Protein AF-A0A937VGM7-F1 (afdb_monomer_lite)

Foldseek 3Di:
DDDDPPCVVVPPPDCWDQDPVGIARPVVRGHDDDDD

Radius of gyration: 14.46 Å; chains: 1; bounding box: 44×13×31 Å

Sequence (36 aa):
SFMSLSFLALSVIPSLKLTDRGLVDVDKFQFVPLQE

Structure (mmCIF, N/CA/C/O backbone):
data_AF-A0A937VGM7-F1
#
_entry.id   AF-A0A937VGM7-F1
#
loop_
_atom_site.group_PDB
_atom_site.id
_atom_site.type_symbol
_atom_site.label_atom_id
_atom_site.label_alt_id
_atom_site.label_comp_id
_atom_site.label_asym_id
_atom_site.label_entity_id
_atom_site.label_seq_id
_atom_site.pdbx_PDB_ins_code
_atom_site.Cartn_x
_atom_site.Cartn_y
_atom_site.Cartn_z
_atom_site.occupancy
_atom_site.B_iso_or_equiv
_atom_site.auth_seq_id
_atom_site.auth_comp_id
_atom_site.auth_asym_id
_atom_site.auth_atom_id
_atom_site.pdbx_PDB_model_num
ATOM 1 N N . SER A 1 1 ? 27.873 -6.243 -20.579 1.00 54.00 1 SER A N 1
ATOM 2 C CA . SER A 1 1 ? 27.425 -6.750 -19.270 1.00 54.00 1 SER A CA 1
ATOM 3 C C . SER A 1 1 ? 26.363 -5.796 -18.757 1.00 54.00 1 SER A C 1
ATOM 5 O O . SER A 1 1 ? 26.685 -4.662 -18.429 1.00 54.00 1 SER A O 1
ATOM 7 N N . PHE A 1 2 ? 25.094 -6.178 -18.885 1.00 60.97 2 PHE A N 1
ATOM 8 C CA . PHE A 1 2 ? 23.933 -5.311 -18.694 1.00 60.97 2 PHE A CA 1
ATOM 9 C C . PHE A 1 2 ? 23.309 -5.604 -17.325 1.00 60.97 2 PHE A C 1
ATOM 11 O O . PHE A 1 2 ? 22.845 -6.712 -17.080 1.00 60.97 2 PHE A O 1
ATOM 18 N N . MET A 1 3 ? 23.308 -4.581 -16.467 1.00 65.38 3 MET A N 1
ATOM 19 C CA . MET A 1 3 ? 22.187 -4.266 -15.577 1.00 65.38 3 MET A CA 1
ATOM 20 C C . MET A 1 3 ? 21.819 -5.315 -14.511 1.00 65.38 3 MET A C 1
ATOM 22 O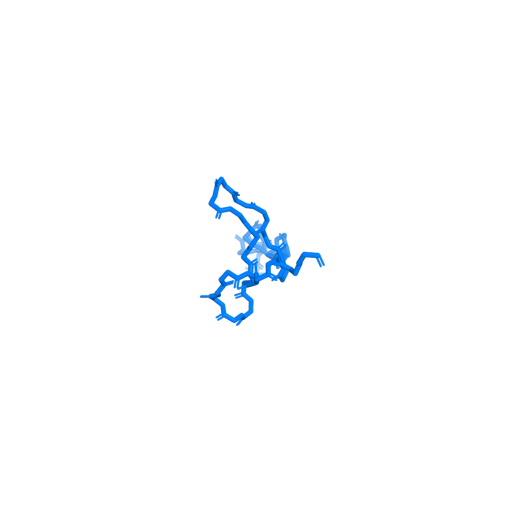 O . MET A 1 3 ? 20.704 -5.822 -14.479 1.00 65.38 3 MET A O 1
ATOM 26 N N . SER A 1 4 ? 22.726 -5.596 -13.573 1.00 63.78 4 SER A N 1
ATOM 27 C CA . SER A 1 4 ? 22.424 -6.500 -12.446 1.00 63.78 4 SER A CA 1
ATOM 28 C C . SER A 1 4 ? 21.955 -5.808 -11.158 1.00 63.78 4 SER A C 1
ATOM 30 O O . SER A 1 4 ? 21.666 -6.507 -10.196 1.00 63.78 4 SER A O 1
ATOM 32 N N . LEU A 1 5 ? 21.866 -4.471 -11.082 1.00 58.44 5 LEU A N 1
ATOM 33 C CA . LEU A 1 5 ? 21.748 -3.802 -9.772 1.00 58.44 5 LEU A CA 1
ATOM 34 C C . LEU A 1 5 ? 20.741 -2.642 -9.675 1.00 58.44 5 LEU A C 1
ATOM 36 O O . LEU A 1 5 ? 20.918 -1.741 -8.866 1.00 58.44 5 LEU A O 1
ATOM 40 N N . SER A 1 6 ? 19.654 -2.665 -10.448 1.00 57.22 6 SER A N 1
ATOM 41 C CA . SER A 1 6 ? 18.456 -1.846 -10.147 1.00 57.22 6 SER A CA 1
ATOM 42 C C . SER A 1 6 ? 17.353 -2.658 -9.449 1.00 57.22 6 SER A C 1
ATOM 44 O O . SER A 1 6 ? 16.351 -2.103 -9.013 1.00 57.22 6 SER A O 1
ATOM 46 N N . PHE A 1 7 ? 17.550 -3.972 -9.294 1.00 56.25 7 PHE A N 1
ATOM 47 C CA . PHE A 1 7 ? 16.547 -4.906 -8.772 1.00 56.25 7 PHE A CA 1
ATOM 48 C C . PHE A 1 7 ? 16.490 -5.026 -7.244 1.00 56.25 7 PHE A C 1
ATOM 50 O O . PHE A 1 7 ? 15.595 -5.682 -6.725 1.00 56.25 7 PHE A O 1
ATOM 57 N N . LEU A 1 8 ? 17.369 -4.359 -6.493 1.00 54.00 8 LEU A N 1
ATOM 58 C CA . LEU A 1 8 ? 17.287 -4.378 -5.024 1.00 54.00 8 LEU A CA 1
ATOM 59 C C . LEU A 1 8 ? 16.249 -3.389 -4.463 1.00 54.00 8 LEU A C 1
ATOM 61 O O . LEU A 1 8 ? 15.798 -3.562 -3.337 1.00 54.00 8 LEU A O 1
ATOM 65 N N . ALA A 1 9 ? 15.790 -2.421 -5.268 1.00 56.78 9 ALA A N 1
ATOM 66 C CA . ALA A 1 9 ? 14.552 -1.674 -5.005 1.00 56.78 9 ALA A CA 1
ATOM 67 C C . ALA A 1 9 ? 13.289 -2.459 -5.429 1.00 56.78 9 ALA A C 1
ATOM 69 O O . ALA A 1 9 ? 12.171 -2.040 -5.145 1.00 56.78 9 ALA A O 1
ATOM 70 N N . LEU A 1 10 ? 13.477 -3.602 -6.105 1.00 56.28 10 LEU A N 1
ATOM 71 C CA . LEU A 1 10 ? 12.439 -4.504 -6.610 1.00 56.28 10 LEU A CA 1
ATOM 72 C C . LEU A 1 10 ? 12.317 -5.779 -5.766 1.00 56.28 10 LEU A C 1
ATOM 74 O O . LEU A 1 10 ? 11.755 -6.764 -6.243 1.00 56.28 10 LEU A O 1
ATOM 78 N N . SER A 1 11 ? 12.781 -5.778 -4.509 1.00 56.91 11 SER A N 1
ATOM 79 C CA . SER A 1 11 ? 12.237 -6.708 -3.510 1.00 56.91 11 SER A CA 1
ATOM 80 C C . SER A 1 11 ? 10.776 -6.319 -3.278 1.00 56.91 11 SER A C 1
ATOM 82 O O . SER A 1 11 ? 10.473 -5.661 -2.292 1.00 56.91 11 SER A O 1
ATOM 84 N N . VAL A 1 12 ? 9.936 -6.626 -4.271 1.00 63.03 12 VAL A N 1
ATOM 85 C CA . VAL A 1 12 ? 8.482 -6.488 -4.355 1.00 63.03 12 VAL A CA 1
ATOM 86 C C . VAL A 1 12 ? 7.914 -5.486 -3.359 1.00 63.03 12 VAL A C 1
ATOM 88 O O . VAL A 1 12 ? 7.678 -5.814 -2.199 1.00 63.03 12 VAL A O 1
ATOM 91 N N . ILE A 1 13 ? 7.671 -4.253 -3.812 1.00 75.81 13 ILE A N 1
ATOM 92 C CA . ILE A 1 13 ? 6.870 -3.330 -3.009 1.00 75.81 13 ILE A CA 1
ATOM 93 C C . ILE A 1 13 ? 5.505 -4.009 -2.816 1.00 75.81 13 ILE A C 1
ATOM 95 O O . ILE A 1 13 ? 4.850 -4.316 -3.814 1.00 75.81 13 ILE A O 1
ATOM 99 N N . PRO A 1 14 ? 5.098 -4.320 -1.573 1.00 77.81 14 PRO A N 1
ATOM 100 C CA . PRO A 1 14 ? 3.854 -5.031 -1.342 1.00 77.81 14 PRO A CA 1
ATOM 101 C C . PRO A 1 14 ? 2.681 -4.119 -1.711 1.00 77.81 14 PRO A C 1
ATOM 103 O O . PRO A 1 14 ? 2.707 -2.927 -1.401 1.00 77.81 14 PRO A O 1
ATOM 106 N N . SER A 1 15 ? 1.647 -4.679 -2.342 1.00 88.88 15 SER A N 1
ATOM 107 C CA . SER A 1 15 ? 0.424 -3.941 -2.699 1.00 88.88 15 SER A CA 1
ATOM 108 C C . SER A 1 15 ? -0.282 -3.362 -1.469 1.00 88.88 15 SER A C 1
ATOM 110 O O . SER A 1 15 ? -0.900 -2.305 -1.547 1.00 88.88 15 SER A O 1
ATOM 112 N N . LE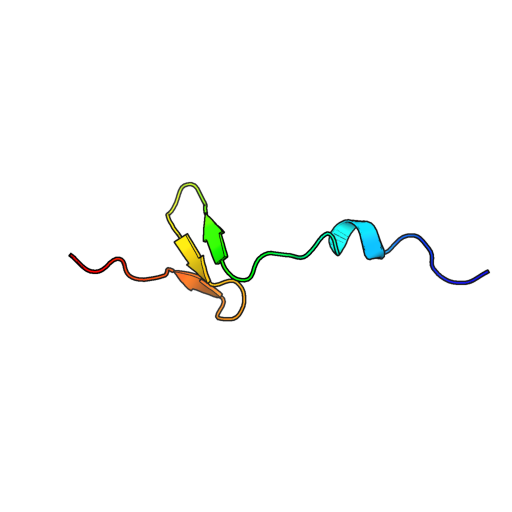U A 1 16 ? -0.123 -4.006 -0.308 1.00 89.75 16 LEU A N 1
ATOM 113 C CA . LEU A 1 16 ? -0.519 -3.487 0.999 1.00 89.75 16 LEU A CA 1
ATOM 114 C C . LEU A 1 16 ? 0.708 -3.238 1.880 1.00 89.75 16 LEU A C 1
ATOM 116 O O . LEU A 1 16 ? 1.490 -4.149 2.155 1.00 89.75 16 LEU A O 1
ATOM 120 N N . LYS A 1 17 ? 0.834 -2.015 2.395 1.00 89.50 17 LYS A N 1
ATOM 121 C CA . LYS A 1 17 ? 1.913 -1.603 3.295 1.00 89.50 17 LYS A CA 1
ATOM 122 C C . LYS A 1 17 ? 1.347 -1.122 4.626 1.00 89.50 17 LYS A C 1
ATOM 124 O O . LYS A 1 17 ? 0.584 -0.160 4.667 1.00 89.50 17 LYS A O 1
ATOM 129 N N . LEU A 1 18 ? 1.760 -1.752 5.726 1.00 91.31 18 LEU A N 1
ATOM 130 C CA . LEU A 1 18 ? 1.497 -1.232 7.067 1.00 91.31 18 LEU A CA 1
ATOM 131 C C . LEU A 1 18 ? 2.490 -0.106 7.388 1.00 91.31 18 LEU A C 1
ATOM 133 O O . LEU A 1 18 ? 3.690 -0.229 7.144 1.00 91.31 18 LEU A O 1
ATOM 137 N N . THR A 1 19 ? 1.977 0.999 7.916 1.00 88.38 19 THR A N 1
ATOM 138 C CA . THR A 1 19 ? 2.747 2.181 8.323 1.00 88.38 19 THR A CA 1
ATOM 139 C C . THR A 1 19 ? 2.286 2.646 9.702 1.00 88.38 19 THR A C 1
ATOM 141 O O . THR A 1 19 ? 1.217 2.243 10.159 1.00 88.38 19 THR A O 1
ATOM 144 N N . ASP A 1 20 ? 3.016 3.570 10.330 1.00 92.31 20 ASP A N 1
ATOM 145 C CA . ASP A 1 20 ? 2.604 4.181 11.608 1.00 92.31 20 ASP A CA 1
ATOM 146 C C . ASP A 1 20 ? 1.260 4.926 11.526 1.00 92.31 20 ASP A C 1
ATOM 148 O O . ASP A 1 20 ? 0.635 5.218 12.541 1.00 92.31 20 ASP A O 1
ATOM 152 N N . ARG A 1 21 ? 0.806 5.251 10.308 1.00 88.25 21 ARG A N 1
ATOM 153 C CA . ARG A 1 21 ? -0.466 5.940 10.043 1.00 88.25 21 ARG A CA 1
ATOM 154 C C . ARG A 1 21 ? -1.597 4.985 9.655 1.00 88.25 21 ARG A C 1
ATOM 156 O O . ARG A 1 21 ? -2.681 5.448 9.321 1.00 88.25 21 ARG A O 1
ATOM 163 N N . GLY A 1 22 ? -1.349 3.675 9.672 1.00 90.81 22 GL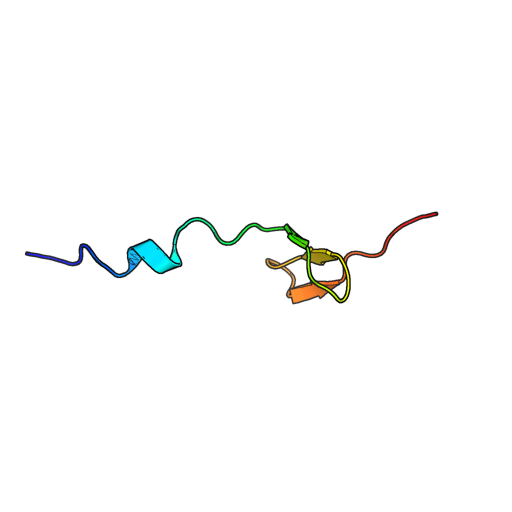Y A N 1
ATOM 164 C CA . GLY A 1 22 ? -2.305 2.647 9.274 1.00 90.81 22 GLY A CA 1
ATOM 165 C C . GLY A 1 22 ? -1.912 1.915 7.993 1.00 90.81 22 GLY A C 1
ATOM 166 O O . GLY A 1 22 ? -0.750 1.921 7.569 1.00 90.81 22 GLY A O 1
ATOM 167 N N . LEU A 1 23 ? -2.896 1.243 7.398 1.00 93.38 23 LEU A N 1
ATOM 168 C CA . LEU A 1 23 ? -2.725 0.380 6.234 1.00 93.38 23 LEU A CA 1
ATOM 169 C C . LEU A 1 23 ? -2.882 1.182 4.937 1.00 93.38 23 LEU A C 1
ATOM 171 O O . LEU A 1 23 ? -3.898 1.842 4.736 1.00 93.38 23 LEU A O 1
ATOM 175 N N . VAL A 1 24 ? -1.880 1.126 4.061 1.00 93.31 24 VAL A N 1
ATOM 176 C CA . VAL A 1 24 ? -1.847 1.844 2.780 1.00 93.31 24 VAL A CA 1
ATOM 177 C C . VAL A 1 24 ? -1.888 0.843 1.630 1.00 93.31 24 VAL A C 1
ATOM 179 O O . VAL A 1 24 ? -1.066 -0.071 1.575 1.00 93.31 24 VAL A O 1
ATOM 182 N N . ASP A 1 25 ? -2.826 1.039 0.707 1.00 93.12 25 ASP A N 1
ATOM 183 C CA . ASP A 1 25 ? -2.845 0.391 -0.604 1.00 93.12 25 ASP A CA 1
ATOM 184 C C . ASP A 1 25 ? -1.879 1.160 -1.518 1.00 93.12 25 ASP A C 1
ATOM 186 O O . ASP A 1 25 ? -2.085 2.341 -1.820 1.00 93.12 25 ASP A O 1
ATOM 190 N N . VAL A 1 26 ? -0.780 0.506 -1.887 1.00 88.75 26 VAL A N 1
ATOM 191 C CA . VAL A 1 26 ? 0.318 1.100 -2.657 1.00 88.75 26 VAL A CA 1
ATOM 192 C C . VAL A 1 26 ? -0.025 1.192 -4.142 1.00 88.75 26 VAL A C 1
ATOM 194 O O . VAL A 1 26 ? 0.462 2.100 -4.811 1.00 88.75 26 VAL A O 1
ATOM 197 N N . ASP A 1 27 ? -0.912 0.332 -4.644 1.00 90.88 27 ASP 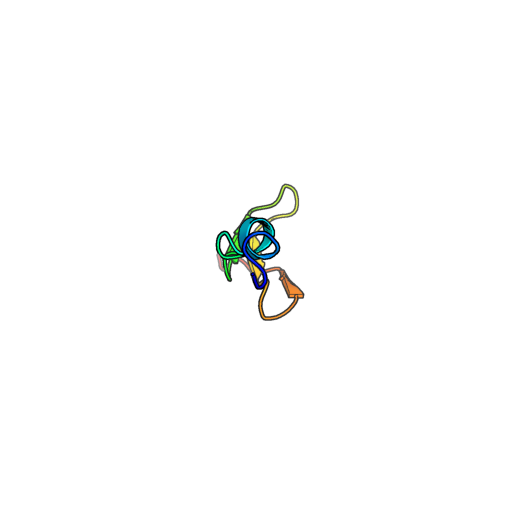A N 1
ATOM 198 C CA . ASP A 1 27 ? -1.368 0.384 -6.035 1.00 90.88 27 ASP A CA 1
ATOM 199 C C . ASP A 1 27 ? -2.286 1.592 -6.263 1.00 90.88 27 ASP A C 1
ATOM 201 O O . ASP A 1 27 ? -2.250 2.230 -7.316 1.00 90.88 27 ASP A O 1
ATOM 205 N N . LYS A 1 28 ? -3.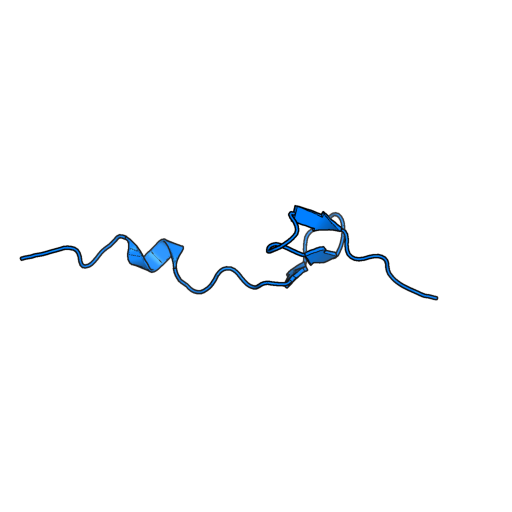098 1.936 -5.254 1.00 91.75 28 LYS A N 1
ATOM 206 C CA . LYS A 1 28 ? -4.045 3.058 -5.317 1.00 91.75 28 LYS A CA 1
ATOM 207 C C . LYS A 1 28 ? -3.595 4.328 -4.590 1.00 91.75 28 LYS A C 1
ATOM 209 O O . LYS A 1 28 ? -4.351 5.301 -4.580 1.00 91.75 28 LYS A O 1
ATOM 214 N N . PHE A 1 29 ? -2.422 4.315 -3.956 1.00 89.94 29 PHE A N 1
ATOM 215 C CA . PHE A 1 29 ? -1.882 5.414 -3.142 1.00 89.94 29 PHE A CA 1
ATOM 216 C C . PHE A 1 29 ? -2.888 5.998 -2.130 1.00 89.94 29 PHE A C 1
ATOM 218 O O . PHE A 1 29 ? -2.989 7.214 -1.964 1.00 89.94 29 PHE A O 1
ATOM 225 N N . GLN A 1 30 ? -3.644 5.136 -1.445 1.00 92.75 30 GLN A N 1
ATOM 226 C CA . GLN A 1 30 ? -4.671 5.550 -0.481 1.00 92.75 30 GLN A CA 1
ATOM 227 C C . GLN A 1 30 ? -4.666 4.675 0.775 1.00 92.75 30 GLN A C 1
ATOM 229 O O . GLN A 1 30 ? -4.220 3.529 0.746 1.00 92.75 30 GLN A O 1
ATOM 234 N N . PHE A 1 31 ? -5.175 5.209 1.887 1.00 93.94 31 PHE A N 1
ATOM 235 C CA . PHE A 1 31 ? -5.398 4.410 3.091 1.00 93.94 31 PHE A CA 1
ATOM 236 C C . PHE A 1 31 ? -6.548 3.425 2.877 1.00 93.94 31 PHE A C 1
ATOM 238 O O . PHE A 1 31 ? -7.566 3.768 2.275 1.00 93.94 31 PHE A O 1
ATOM 245 N N . VAL A 1 32 ? -6.388 2.209 3.393 1.00 92.56 32 VAL A N 1
ATOM 246 C CA . VAL A 1 32 ? -7.444 1.198 3.405 1.00 92.56 32 VAL A CA 1
ATOM 247 C C . VAL A 1 32 ? -8.397 1.516 4.564 1.00 92.56 32 VAL A C 1
ATOM 249 O O . VAL A 1 32 ? -7.940 1.569 5.709 1.00 92.56 32 VAL A O 1
ATOM 252 N N . PRO A 1 33 ? -9.699 1.740 4.309 1.00 90.31 33 PRO A N 1
ATOM 253 C CA . PRO A 1 33 ? -10.673 1.926 5.377 1.00 90.31 33 PRO A CA 1
ATOM 254 C C . PRO A 1 33 ? -10.833 0.614 6.152 1.00 90.31 33 PRO A C 1
ATOM 256 O O . PRO A 1 33 ? -11.067 -0.432 5.550 1.00 90.31 33 PRO A O 1
ATOM 259 N N . LEU A 1 34 ? -10.706 0.674 7.477 1.00 81.75 34 LEU A N 1
ATOM 260 C CA . LEU A 1 34 ? -11.025 -0.449 8.355 1.00 81.75 34 LEU A CA 1
ATOM 261 C C . LEU A 1 34 ? -12.534 -0.422 8.622 1.00 81.75 34 LEU A C 1
ATOM 263 O O . LEU A 1 34 ? -13.056 0.589 9.089 1.00 81.75 34 LEU A O 1
ATOM 267 N N . GLN A 1 35 ? -13.233 -1.493 8.262 1.00 78.94 35 GLN A N 1
ATOM 268 C CA . GLN A 1 35 ? -14.628 -1.704 8.639 1.00 78.94 35 GLN A CA 1
ATOM 269 C C . GLN A 1 35 ? -14.704 -2.136 10.113 1.00 78.94 35 GLN A C 1
ATOM 271 O O . GLN A 1 35 ? -13.788 -2.808 10.592 1.00 78.94 35 GLN A O 1
ATOM 276 N N . GLU A 1 36 ? -15.771 -1.734 10.811 1.00 64.75 36 GLU A N 1
ATOM 277 C CA . GLU A 1 36 ? -16.084 -2.202 12.175 1.00 64.75 36 GLU A CA 1
ATOM 278 C C . GLU A 1 36 ? -16.515 -3.675 12.210 1.00 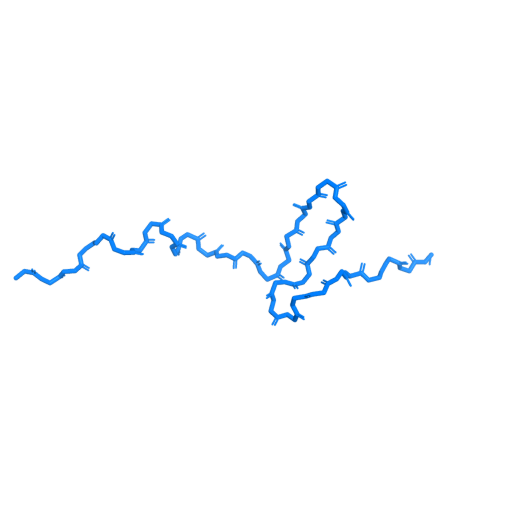64.75 36 GLU A C 1
ATOM 280 O O . GLU A 1 36 ? -17.167 -4.130 11.238 1.00 64.75 36 GLU A O 1
#

pLDDT: mean 78.11, std 15.07, range [54.0, 93.94]

Secondary structure (DSSP, 8-state):
----SSGGGGS---SEEEETTEEEETTTTEEPPPP-